Protein AF-A0A392NWX5-F1 (afdb_monomer_lite)

Secondary structure (DSSP, 8-state):
-HHHHHHHHHH-TT----EEEEETTBSTTBPPTT-TTSPP-EEE-PPPPHHHHTS---HHHHHHHHH-EEEPPTTTHHHHHHHHHHHHHHTT--EEEEE---

Radius of gyration: 16.65 Å; chains: 1; bounding box: 38×30×41 Å

Organism: NCBI:txid97028

InterPro domains:
  IPR008811 Glycosyl hydrolases 36 [PF05691] (2-102)
  IPR008811 Glycosyl hydrolases 36 [PTHR31268] (2-102)
  IPR017853 Glycoside hydrolase superfamily [SSF51445] (14-100)

pLDDT: mean 93.34, std 5.63, range [57.72, 98.38]

Structure (mmCIF, N/CA/C/O backbone):
data_AF-A0A392NWX5-F1
#
_entry.id   AF-A0A392NWX5-F1
#
loop_
_atom_site.group_PDB
_atom_site.id
_atom_site.type_symbol
_atom_site.label_atom_id
_atom_site.label_alt_id
_atom_site.label_comp_id
_atom_site.label_asym_id
_atom_site.label_entity_id
_atom_site.label_seq_id
_atom_site.pdbx_PDB_ins_code
_atom_site.Cartn_x
_atom_site.Cartn_y
_atom_site.Cartn_z
_atom_site.occupancy
_atom_site.B_iso_or_equiv
_atom_site.auth_seq_id
_atom_site.auth_comp_id
_atom_site.auth_asym_id
_atom_site.auth_atom_id
_atom_site.pdbx_PDB_model_num
ATOM 1 N N . MET A 1 1 ? -10.416 -10.815 8.860 1.00 80.62 1 MET A N 1
ATOM 2 C CA . MET A 1 1 ? -10.177 -9.418 9.277 1.00 80.62 1 MET A CA 1
ATOM 3 C C . MET A 1 1 ? -11.409 -8.819 9.952 1.00 80.62 1 MET A C 1
ATOM 5 O O . MET A 1 1 ? -11.285 -8.424 11.098 1.00 80.62 1 MET A O 1
ATOM 9 N N . GLY A 1 2 ? -12.598 -8.852 9.330 1.00 93.81 2 GLY A N 1
ATOM 10 C CA . GLY A 1 2 ? -13.807 -8.225 9.899 1.00 93.81 2 GLY A CA 1
ATOM 11 C C . GLY A 1 2 ? -14.218 -8.662 11.308 1.00 93.81 2 GLY A C 1
ATOM 12 O O . GLY A 1 2 ? -14.647 -7.828 12.093 1.00 93.81 2 GLY A O 1
ATOM 13 N N . GLY A 1 3 ? -14.020 -9.936 11.673 1.00 96.81 3 GLY A N 1
ATOM 14 C CA . GLY A 1 3 ? -14.242 -10.384 13.054 1.00 96.81 3 GLY A CA 1
ATOM 15 C C . GLY A 1 3 ? -13.371 -9.633 14.063 1.00 96.81 3 GLY A C 1
ATOM 16 O O . GLY A 1 3 ? -13.892 -9.024 14.980 1.00 96.81 3 GLY A O 1
ATOM 17 N N . PHE A 1 4 ? -12.063 -9.575 13.810 1.00 95.81 4 PHE A N 1
ATOM 18 C CA . PHE A 1 4 ? -11.110 -8.877 14.672 1.00 95.81 4 PHE A CA 1
ATOM 19 C C . PHE A 1 4 ? -11.420 -7.382 14.818 1.00 95.81 4 PHE A C 1
ATOM 21 O O . PHE A 1 4 ? -11.365 -6.851 15.919 1.00 95.81 4 PHE A O 1
ATOM 28 N N . VAL A 1 5 ? -11.760 -6.703 13.718 1.00 97.31 5 VAL A N 1
ATOM 29 C CA . VAL A 1 5 ? -12.080 -5.266 13.744 1.00 97.31 5 VAL A CA 1
ATOM 30 C C . VAL A 1 5 ? -13.340 -4.995 14.565 1.00 97.31 5 VAL A C 1
ATOM 32 O O . VAL A 1 5 ? -13.373 -4.042 15.342 1.00 97.31 5 VAL A O 1
ATOM 35 N N . ARG A 1 6 ? -14.359 -5.850 14.427 1.00 96.88 6 ARG A N 1
ATOM 36 C CA . ARG A 1 6 ? -15.579 -5.767 15.230 1.00 96.88 6 ARG A CA 1
ATOM 37 C C . ARG A 1 6 ? -15.278 -5.997 16.708 1.00 96.88 6 ARG A C 1
ATOM 39 O O . ARG A 1 6 ? -15.620 -5.143 17.516 1.00 96.88 6 ARG A O 1
ATOM 46 N N . ASP A 1 7 ? -14.592 -7.087 17.038 1.00 97.69 7 ASP A N 1
ATOM 47 C CA . ASP A 1 7 ? -14.272 -7.437 18.423 1.00 97.69 7 ASP A CA 1
ATOM 48 C C . ASP A 1 7 ? -13.428 -6.322 19.087 1.00 97.69 7 ASP A C 1
ATOM 50 O O . ASP A 1 7 ? -13.660 -5.967 20.240 1.00 97.69 7 ASP A O 1
ATOM 54 N N . LEU A 1 8 ? -12.510 -5.689 18.338 1.00 97.06 8 LEU A N 1
ATOM 55 C CA . LEU A 1 8 ? -11.717 -4.545 18.802 1.00 97.06 8 LEU A CA 1
ATOM 56 C C . LEU A 1 8 ? -12.593 -3.336 19.170 1.00 97.06 8 LEU A C 1
ATOM 58 O O . LEU A 1 8 ? -12.403 -2.749 20.233 1.00 97.06 8 LEU A O 1
ATOM 62 N N . LYS A 1 9 ? -13.542 -2.959 18.304 1.00 96.75 9 LYS A N 1
ATOM 63 C CA . LYS A 1 9 ? -14.452 -1.827 18.554 1.00 96.75 9 LYS A CA 1
ATOM 64 C C . LYS A 1 9 ? -15.467 -2.134 19.667 1.00 96.75 9 LYS A C 1
ATOM 66 O O . LYS A 1 9 ? -15.858 -1.231 20.403 1.00 96.75 9 LYS A O 1
ATOM 71 N N . GLU A 1 10 ? -15.894 -3.391 19.802 1.00 97.06 10 GLU A N 1
ATOM 72 C CA . GLU A 1 10 ? -16.835 -3.828 20.843 1.00 97.06 10 GLU A CA 1
ATOM 73 C C . GLU A 1 10 ? -16.200 -3.839 22.240 1.00 97.06 10 GLU A C 1
ATOM 75 O O . GLU A 1 10 ? -16.80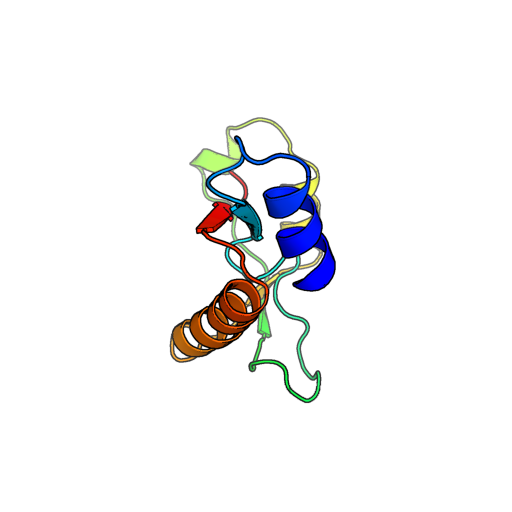6 -3.325 23.187 1.00 97.06 10 GLU A O 1
ATOM 80 N N . GLU A 1 11 ? -14.988 -4.390 22.355 1.00 98.19 11 GLU A N 1
ATOM 81 C CA . GLU A 1 11 ? -14.232 -4.463 23.611 1.00 98.19 11 GLU A CA 1
ATOM 82 C C . GLU A 1 11 ? -13.752 -3.072 24.038 1.00 98.19 11 GLU A C 1
ATOM 84 O O . GLU A 1 11 ? -13.975 -2.626 25.166 1.00 98.19 11 GLU A O 1
ATOM 89 N N . PHE A 1 12 ? -13.144 -2.334 23.108 1.00 97.75 12 PHE A N 1
ATOM 90 C CA . PHE A 1 12 ? -12.624 -0.997 23.355 1.00 97.75 12 PHE A CA 1
ATOM 91 C C . PHE A 1 12 ? -13.565 0.041 22.756 1.00 97.75 12 PHE A C 1
ATOM 93 O O . PHE A 1 12 ? -13.265 0.654 21.737 1.00 97.75 12 PHE A O 1
ATOM 100 N N . ARG A 1 13 ? -14.694 0.292 23.426 1.00 94.62 13 ARG A N 1
ATOM 101 C CA . ARG A 1 13 ? -15.736 1.233 22.958 1.00 94.62 13 ARG A CA 1
ATOM 102 C C . ARG A 1 13 ? -15.264 2.673 22.717 1.00 94.62 13 ARG A C 1
ATOM 104 O O . ARG A 1 13 ? -16.006 3.459 22.142 1.00 94.62 13 ARG A O 1
ATOM 111 N N . SER A 1 14 ? -14.065 3.036 23.174 1.00 97.81 14 SER A N 1
ATOM 112 C CA . SER A 1 14 ? -13.415 4.318 22.875 1.00 97.81 14 SER A CA 1
ATOM 113 C C . SER A 1 14 ? -12.681 4.342 21.526 1.00 97.81 14 SER A C 1
ATOM 115 O O . SER A 1 14 ? -12.182 5.390 21.128 1.00 97.81 14 SER A O 1
ATOM 117 N N . VAL A 1 15 ? -12.546 3.203 20.840 1.00 96.75 15 VAL A N 1
ATOM 118 C CA . VAL A 1 15 ? -11.938 3.109 19.509 1.00 96.75 15 VAL A CA 1
ATOM 119 C C . VAL A 1 15 ? -12.998 3.426 18.463 1.00 96.75 15 VAL A C 1
ATOM 121 O O . VAL A 1 15 ? -13.839 2.596 18.127 1.00 96.75 15 VAL A O 1
ATOM 124 N N . GLU A 1 16 ? -12.934 4.638 17.923 1.00 95.50 16 GLU A N 1
ATOM 125 C CA . GLU A 1 16 ? -13.870 5.109 16.896 1.00 95.50 16 GLU A CA 1
ATOM 126 C C . GLU A 1 16 ? -13.462 4.670 15.485 1.00 95.50 16 GLU A C 1
ATOM 128 O O . GLU A 1 16 ? -14.311 4.490 14.613 1.00 95.50 16 GLU A O 1
ATOM 133 N N . SER A 1 17 ? -12.162 4.487 15.239 1.00 97.00 17 SER A N 1
ATOM 134 C CA . SER A 1 17 ? -11.648 4.201 13.901 1.00 97.00 17 SER A CA 1
ATOM 135 C C . SER A 1 17 ? -10.438 3.274 13.913 1.00 97.00 17 SER A C 1
ATOM 137 O O . SER A 1 17 ? -9.562 3.367 14.773 1.00 97.00 17 SER A O 1
ATOM 139 N N . VAL A 1 18 ? -10.372 2.403 12.912 1.00 97.62 18 VAL A N 1
ATOM 140 C CA . VAL A 1 18 ? -9.296 1.449 12.665 1.00 97.62 18 VAL A CA 1
ATOM 141 C C . VAL A 1 18 ? -8.728 1.722 11.282 1.00 97.62 18 VAL A C 1
ATOM 143 O O . VAL A 1 18 ? -9.420 1.611 10.272 1.00 97.62 18 VAL A O 1
ATOM 146 N N . TYR A 1 19 ? -7.442 2.053 11.246 1.00 97.81 19 TYR A N 1
ATOM 147 C CA . TYR A 1 19 ? -6.709 2.317 10.016 1.00 97.81 19 TYR A CA 1
ATOM 148 C C . TYR A 1 19 ? -5.720 1.191 9.740 1.00 97.81 19 TYR A C 1
ATOM 150 O O . TYR A 1 19 ? -5.114 0.640 10.661 1.00 97.81 19 TYR A O 1
ATOM 158 N N . VAL A 1 20 ? -5.514 0.884 8.463 1.00 97.12 20 VAL A N 1
ATOM 159 C CA . VAL A 1 20 ? -4.455 -0.034 8.018 1.00 97.12 20 VAL A CA 1
ATOM 160 C C . VAL A 1 20 ? -3.448 0.684 7.137 1.00 97.12 20 VAL A C 1
ATOM 162 O O . VAL A 1 20 ? -3.643 1.827 6.726 1.00 97.12 20 VAL A O 1
ATOM 165 N N . TRP A 1 21 ? -2.354 -0.002 6.839 1.00 96.38 21 TRP A N 1
ATOM 166 C CA . TRP A 1 21 ? -1.286 0.507 5.999 1.00 96.38 21 TRP A CA 1
ATOM 167 C C . TRP A 1 21 ? -1.041 -0.430 4.821 1.00 96.38 21 TRP A C 1
ATOM 169 O O . TRP A 1 21 ? -1.062 -1.653 4.982 1.00 96.38 21 TRP A O 1
ATOM 179 N N . HIS A 1 22 ? -0.762 0.141 3.652 1.00 95.38 22 HIS A N 1
ATOM 180 C CA . HIS A 1 22 ? -0.173 -0.596 2.540 1.00 95.38 22 HIS A CA 1
ATOM 181 C C . HIS A 1 22 ? 0.727 0.316 1.695 1.00 95.38 22 HIS A C 1
ATOM 183 O O . HIS A 1 22 ? 0.619 1.545 1.736 1.00 95.38 22 HIS A O 1
ATOM 189 N N . ALA A 1 23 ? 1.613 -0.287 0.899 1.00 93.81 23 ALA A N 1
ATOM 190 C CA . ALA A 1 23 ? 2.485 0.469 0.006 1.00 93.81 23 ALA A CA 1
ATOM 191 C C . ALA A 1 23 ? 1.733 0.911 -1.260 1.00 93.81 23 ALA A C 1
ATOM 193 O O . ALA A 1 23 ? 0.791 0.246 -1.695 1.00 93.81 23 ALA A O 1
ATOM 194 N N . LEU A 1 24 ? 2.176 1.990 -1.901 1.00 93.00 24 LEU A N 1
ATOM 195 C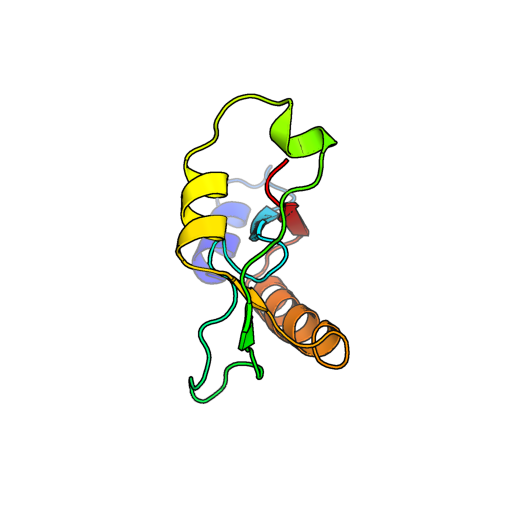 CA . LEU A 1 24 ? 1.534 2.593 -3.072 1.00 93.00 24 LEU A CA 1
ATOM 196 C C . LEU A 1 24 ? 1.277 1.576 -4.197 1.00 93.00 24 LEU A C 1
ATOM 198 O O . LEU A 1 24 ? 0.191 1.529 -4.755 1.00 93.00 24 LEU A O 1
ATOM 202 N N . CYS A 1 25 ? 2.234 0.691 -4.479 1.00 93.06 25 CYS A N 1
ATOM 203 C CA . CYS A 1 25 ? 2.095 -0.343 -5.514 1.00 93.06 25 CYS A CA 1
ATOM 204 C C . CYS A 1 25 ? 1.426 -1.644 -5.008 1.00 93.06 25 CYS A C 1
ATOM 206 O O . CYS A 1 25 ? 1.624 -2.710 -5.587 1.00 93.06 25 CYS A O 1
ATOM 208 N N . GLY A 1 26 ? 0.670 -1.588 -3.908 1.00 90.56 26 GLY A N 1
ATOM 209 C CA . GLY A 1 26 ? 0.100 -2.741 -3.203 1.00 90.56 26 GLY A CA 1
ATOM 210 C C . GLY A 1 26 ? 0.968 -3.153 -2.014 1.00 90.56 26 GLY A C 1
ATOM 211 O O . GLY A 1 26 ? 0.609 -2.920 -0.863 1.00 90.56 26 GLY A O 1
ATOM 212 N N . TYR A 1 27 ? 2.148 -3.713 -2.278 1.00 90.75 27 TYR A N 1
ATOM 213 C CA . TYR A 1 27 ? 3.164 -3.993 -1.254 1.00 90.75 27 TYR A CA 1
ATOM 214 C C . TYR A 1 27 ? 4.543 -3.515 -1.721 1.00 90.75 27 TYR A C 1
ATOM 216 O O . TYR A 1 27 ? 4.665 -3.022 -2.841 1.00 90.75 27 TYR A O 1
ATOM 224 N N . TRP A 1 28 ? 5.587 -3.645 -0.896 1.00 90.44 28 TRP A N 1
ATOM 225 C CA . TRP A 1 28 ? 6.927 -3.137 -1.232 1.00 90.44 28 TRP A CA 1
ATOM 226 C C . TRP A 1 28 ? 7.453 -3.641 -2.584 1.00 90.44 28 TRP A C 1
ATOM 228 O O . TRP A 1 28 ? 7.995 -2.867 -3.364 1.00 90.44 28 TRP A O 1
ATOM 238 N N . GLY A 1 29 ? 7.232 -4.922 -2.896 1.00 91.88 29 GLY A N 1
ATOM 239 C CA . GLY A 1 29 ? 7.586 -5.522 -4.191 1.00 91.88 29 GLY A CA 1
ATOM 240 C C . GLY A 1 29 ? 6.533 -5.343 -5.290 1.00 91.88 29 GLY A C 1
ATOM 241 O O . GLY A 1 29 ? 6.694 -5.882 -6.382 1.00 91.88 29 GLY A O 1
ATOM 242 N N . GLY A 1 30 ? 5.450 -4.618 -5.024 1.00 93.81 30 GLY A N 1
ATOM 243 C CA . GLY A 1 30 ? 4.328 -4.448 -5.938 1.00 93.81 30 GLY A CA 1
ATOM 244 C C . GLY A 1 30 ? 3.397 -5.664 -6.019 1.00 93.81 30 GLY A C 1
ATOM 245 O O . GLY A 1 30 ? 3.360 -6.512 -5.123 1.00 93.81 30 GLY A O 1
ATOM 246 N N . VAL A 1 31 ? 2.650 -5.761 -7.118 1.00 95.25 31 VAL A N 1
ATOM 247 C CA . VAL A 1 31 ? 1.752 -6.883 -7.419 1.00 95.25 31 VAL A CA 1
ATOM 248 C C . VAL A 1 31 ? 2.491 -7.971 -8.193 1.00 95.25 31 VAL A C 1
ATOM 250 O O . VAL A 1 31 ? 3.091 -7.722 -9.238 1.00 95.25 31 VAL A O 1
ATOM 253 N N . ARG A 1 32 ? 2.405 -9.218 -7.717 1.00 95.12 32 ARG A N 1
ATOM 254 C CA . ARG A 1 32 ? 2.994 -10.376 -8.397 1.00 95.12 32 ARG A CA 1
ATOM 255 C C . ARG A 1 32 ? 2.315 -10.620 -9.761 1.00 95.12 32 ARG A C 1
ATOM 257 O O . ARG A 1 32 ? 1.117 -10.901 -9.783 1.00 95.12 32 ARG A O 1
ATOM 264 N N . PRO A 1 33 ? 3.057 -10.610 -10.884 1.00 95.31 33 PRO A N 1
ATOM 265 C CA . PRO A 1 33 ? 2.498 -10.909 -12.203 1.00 95.31 33 PRO A CA 1
ATOM 266 C C . PRO A 1 33 ? 2.038 -12.361 -12.355 1.00 95.31 33 PRO A C 1
ATOM 268 O O . PRO A 1 33 ? 2.554 -13.260 -11.687 1.00 95.31 33 PRO A O 1
ATOM 271 N N . LYS A 1 34 ? 1.152 -12.600 -13.333 1.00 94.69 34 LYS A N 1
ATOM 272 C CA . LYS A 1 34 ? 0.703 -13.941 -13.762 1.00 94.69 34 LYS A CA 1
ATOM 273 C C . LYS A 1 34 ? 0.037 -14.762 -12.648 1.00 94.69 34 LYS A C 1
ATOM 275 O O . LYS A 1 34 ? 0.129 -15.987 -12.638 1.00 94.69 34 LYS A O 1
ATOM 280 N N . VAL A 1 35 ? -0.635 -14.091 -11.713 1.00 95.25 35 VAL A N 1
ATOM 281 C CA . VAL A 1 35 ? -1.445 -14.733 -10.672 1.00 95.25 35 VAL A CA 1
ATOM 282 C C . VAL A 1 35 ? -2.916 -14.603 -11.046 1.00 95.25 35 VAL A C 1
ATOM 284 O O . VAL A 1 35 ? -3.402 -13.504 -11.303 1.00 95.25 35 VAL A O 1
ATOM 287 N N . VAL A 1 36 ? -3.630 -15.728 -11.077 1.00 94.19 36 VAL A N 1
ATOM 288 C CA . VAL A 1 36 ? -5.068 -15.755 -11.375 1.00 94.19 36 VAL A CA 1
ATOM 289 C C . VAL A 1 36 ? -5.825 -14.899 -10.353 1.00 94.19 36 VAL A C 1
ATOM 291 O O . VAL A 1 36 ? -5.611 -15.033 -9.152 1.00 94.19 36 VAL A O 1
ATOM 294 N N . GLY A 1 37 ? -6.699 -14.010 -10.833 1.00 89.81 37 GLY A N 1
ATOM 295 C CA . GLY A 1 37 ? -7.510 -13.117 -9.993 1.00 89.81 37 GLY A CA 1
ATOM 296 C C . GLY A 1 37 ? -6.824 -11.812 -9.559 1.00 89.81 37 GLY A C 1
ATOM 297 O O . GLY A 1 37 ? -7.499 -10.928 -9.020 1.00 89.81 37 GLY A O 1
ATOM 298 N N . MET A 1 38 ? -5.526 -11.650 -9.830 1.00 92.50 38 MET A N 1
ATOM 299 C CA . MET A 1 38 ? -4.784 -10.407 -9.589 1.00 92.50 38 MET A CA 1
ATOM 300 C C . MET A 1 38 ? -4.813 -9.498 -10.826 1.00 92.50 38 MET A C 1
ATOM 302 O O . MET A 1 38 ? -4.953 -10.003 -11.942 1.00 92.50 38 MET A O 1
ATOM 306 N N . PRO A 1 39 ? -4.700 -8.166 -10.659 1.00 93.19 39 PRO A N 1
ATOM 307 C CA . PRO A 1 39 ? -4.575 -7.264 -11.797 1.00 93.19 39 PRO A CA 1
ATOM 308 C C . PRO A 1 39 ? -3.313 -7.580 -12.606 1.00 93.19 39 PRO A C 1
ATOM 310 O O . PRO A 1 39 ? -2.322 -8.096 -12.078 1.00 93.19 39 PRO A O 1
ATOM 313 N N . GLU A 1 40 ? -3.350 -7.252 -13.896 1.00 95.50 40 GLU A N 1
ATOM 314 C CA . GLU A 1 40 ? -2.161 -7.336 -14.736 1.00 95.50 40 GLU A CA 1
ATOM 315 C C . GLU A 1 40 ? -1.062 -6.432 -14.165 1.00 95.50 40 GLU A C 1
ATOM 317 O O . GLU A 1 40 ? -1.303 -5.280 -13.806 1.00 95.50 40 GLU A O 1
ATOM 322 N N . ALA A 1 41 ? 0.151 -6.970 -14.069 1.00 96.50 41 ALA A N 1
ATOM 323 C CA . ALA A 1 41 ? 1.307 -6.261 -13.553 1.00 96.50 41 ALA A CA 1
ATOM 324 C C . ALA A 1 41 ? 2.559 -6.657 -14.333 1.00 96.50 41 ALA A C 1
ATOM 326 O O . ALA A 1 41 ? 2.697 -7.797 -14.791 1.00 96.50 41 ALA A O 1
ATOM 327 N N . LYS A 1 42 ? 3.506 -5.727 -14.435 1.00 96.12 42 LYS A N 1
ATOM 328 C CA . LYS A 1 42 ? 4.820 -5.953 -15.039 1.00 96.12 42 LYS A CA 1
ATOM 329 C C . LYS A 1 42 ? 5.903 -5.630 -14.022 1.00 96.12 42 LYS A C 1
ATOM 331 O O . LYS A 1 42 ? 5.858 -4.580 -13.391 1.00 96.12 42 LYS A O 1
ATOM 336 N N . VAL A 1 43 ? 6.898 -6.509 -13.890 1.00 96.69 43 VAL A N 1
ATOM 337 C CA . VAL A 1 43 ? 8.094 -6.176 -13.106 1.00 96.69 43 VAL A CA 1
ATOM 338 C C . VAL A 1 43 ? 8.865 -5.092 -13.849 1.00 96.69 43 VAL A C 1
ATOM 340 O O . VAL A 1 43 ? 9.259 -5.285 -15.002 1.00 96.69 43 VAL A O 1
ATOM 343 N N . VAL A 1 44 ? 9.057 -3.953 -13.194 1.00 95.44 44 VAL A N 1
ATOM 344 C CA . VAL A 1 44 ? 9.844 -2.828 -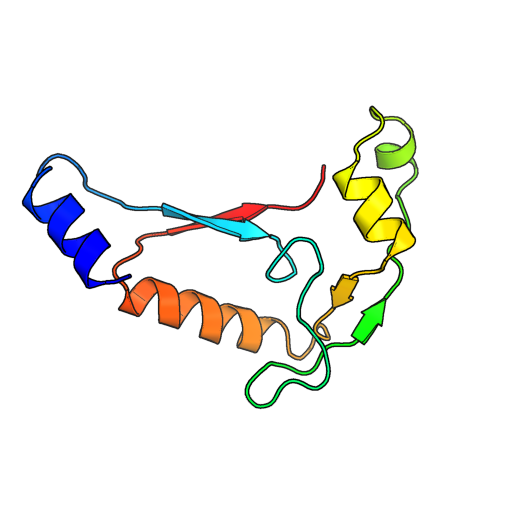13.701 1.00 95.44 44 VAL A CA 1
ATOM 345 C C . VAL A 1 44 ? 10.955 -2.495 -12.717 1.00 95.44 44 VAL A C 1
ATOM 347 O O . VAL A 1 44 ? 10.766 -2.581 -11.506 1.00 95.44 44 VAL A O 1
ATOM 350 N N . THR A 1 45 ? 12.117 -2.104 -13.231 1.00 94.19 45 THR A N 1
ATOM 351 C CA . THR A 1 45 ? 13.212 -1.592 -12.403 1.00 94.19 45 THR A CA 1
ATOM 352 C C . THR A 1 45 ? 12.983 -0.100 -12.162 1.00 94.19 45 THR A C 1
ATOM 354 O O . THR A 1 45 ? 13.004 0.671 -13.127 1.00 94.19 45 THR A O 1
ATOM 357 N N . PRO A 1 46 ? 12.739 0.336 -10.915 1.00 90.75 46 PRO A N 1
ATOM 358 C CA . PRO A 1 46 ? 12.546 1.747 -10.626 1.00 90.75 46 PRO A CA 1
ATOM 359 C C . PRO A 1 46 ? 13.861 2.515 -10.765 1.00 90.75 46 PRO A C 1
ATOM 361 O O . PRO A 1 46 ? 14.946 2.007 -10.482 1.00 90.75 46 PRO A O 1
ATOM 364 N N . LYS A 1 47 ? 13.758 3.775 -11.193 1.00 90.31 47 LYS A N 1
ATOM 365 C CA . LYS A 1 47 ? 14.895 4.690 -11.295 1.00 90.31 47 LYS A CA 1
ATOM 366 C C . LYS A 1 47 ? 14.883 5.636 -10.102 1.00 90.31 47 LYS A C 1
ATOM 368 O O . LYS A 1 47 ? 13.961 6.436 -9.972 1.00 90.31 47 LYS A O 1
ATOM 373 N N . LEU A 1 48 ? 15.931 5.588 -9.281 1.00 89.00 48 LEU A N 1
ATOM 374 C CA . LEU A 1 48 ? 16.085 6.528 -8.171 1.00 89.00 48 LEU A CA 1
ATOM 375 C C . LEU A 1 48 ? 16.234 7.959 -8.686 1.00 89.00 48 LEU A C 1
ATOM 377 O O . LEU A 1 48 ? 17.053 8.234 -9.576 1.00 89.00 48 LEU A O 1
ATOM 381 N N . SER A 1 49 ? 15.447 8.862 -8.105 1.00 89.88 49 SER A N 1
ATOM 382 C CA . SER A 1 49 ? 15.562 10.294 -8.355 1.00 89.88 49 SER A CA 1
ATOM 383 C C . SER A 1 49 ? 16.888 10.823 -7.785 1.00 89.88 49 SER A C 1
ATOM 385 O O . SER A 1 49 ? 17.430 10.241 -6.843 1.00 89.88 49 SER A O 1
ATOM 387 N N . PRO A 1 50 ? 17.440 11.927 -8.323 1.00 90.81 50 PRO A N 1
ATOM 388 C CA . PRO A 1 50 ? 18.641 12.535 -7.753 1.00 90.81 50 PRO A CA 1
ATOM 389 C C . PRO A 1 50 ? 18.479 12.915 -6.277 1.00 90.81 50 PRO A C 1
ATOM 391 O O . PRO A 1 50 ? 19.415 12.733 -5.515 1.00 90.81 50 PRO A O 1
ATOM 394 N N . GLY A 1 51 ? 17.292 13.386 -5.873 1.00 89.94 51 GLY A N 1
ATOM 395 C CA . GLY A 1 51 ? 16.997 13.736 -4.480 1.00 89.94 51 GLY A CA 1
ATOM 396 C C . GLY A 1 51 ? 17.094 12.535 -3.544 1.00 89.94 51 GLY A C 1
ATOM 397 O O . GLY A 1 51 ? 17.811 12.600 -2.554 1.00 89.94 51 GLY A O 1
ATOM 398 N N . LEU A 1 52 ? 16.462 11.420 -3.917 1.00 86.69 52 LEU A N 1
ATOM 399 C CA . LEU A 1 52 ? 16.493 10.180 -3.140 1.00 86.69 52 LEU A CA 1
ATOM 400 C C . LEU A 1 52 ? 17.909 9.591 -3.041 1.00 86.69 52 LEU A C 1
ATOM 402 O O . LEU A 1 52 ? 18.314 9.072 -2.015 1.00 86.69 52 LEU A O 1
ATOM 406 N N . LYS A 1 53 ? 18.734 9.732 -4.081 1.00 86.19 53 LYS A N 1
ATOM 407 C CA . LYS A 1 53 ? 20.141 9.298 -4.008 1.00 86.19 53 LYS A CA 1
ATOM 408 C C . LYS A 1 53 ? 20.987 10.091 -3.010 1.00 86.19 53 LYS A C 1
ATOM 410 O O . LYS A 1 53 ? 22.074 9.641 -2.669 1.00 86.19 53 LYS A O 1
ATOM 415 N N . MET A 1 54 ? 20.543 11.285 -2.620 1.00 88.12 54 MET A N 1
ATOM 416 C CA . MET A 1 54 ? 21.251 12.150 -1.673 1.00 88.12 54 MET A CA 1
ATOM 417 C C . MET A 1 54 ? 20.756 11.977 -0.230 1.00 88.12 54 MET A C 1
ATOM 419 O O . MET A 1 54 ? 21.238 12.683 0.655 1.00 88.12 54 MET A O 1
ATOM 423 N N 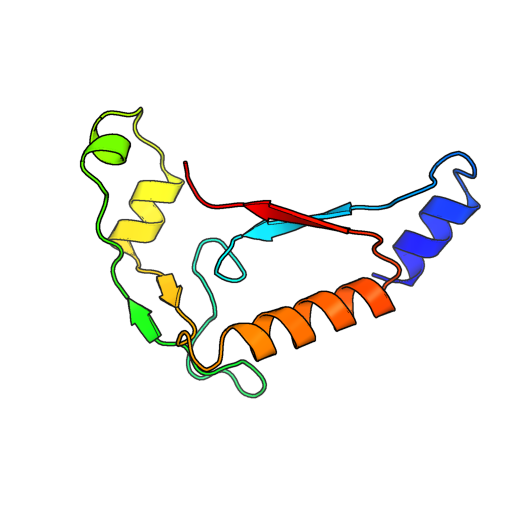. THR A 1 55 ? 19.799 11.078 0.019 1.00 85.19 55 THR A N 1
ATOM 424 C CA . THR A 1 55 ? 19.361 10.726 1.376 1.00 85.19 55 THR A CA 1
ATOM 425 C C . THR A 1 55 ? 20.214 9.591 1.947 1.00 85.19 55 THR A C 1
ATOM 427 O O . THR A 1 55 ? 21.196 9.163 1.342 1.00 85.19 55 THR A O 1
ATOM 430 N N . MET A 1 56 ? 19.859 9.108 3.140 1.00 84.69 56 MET A N 1
ATOM 431 C CA . MET A 1 56 ? 20.511 7.937 3.727 1.00 84.69 56 MET A CA 1
ATOM 432 C C . MET A 1 56 ? 20.284 6.673 2.889 1.00 84.69 56 MET A C 1
ATOM 434 O O . MET A 1 56 ? 19.259 6.551 2.217 1.00 84.69 56 MET A O 1
ATOM 438 N N . GLU A 1 57 ? 21.227 5.731 2.973 1.00 85.06 57 GLU A N 1
ATOM 439 C CA . GLU A 1 57 ? 21.040 4.382 2.439 1.00 85.06 57 GLU A CA 1
ATOM 440 C C . GLU A 1 57 ? 19.857 3.708 3.140 1.00 85.06 57 GLU A C 1
ATOM 442 O O . GLU A 1 57 ? 19.741 3.735 4.369 1.00 85.06 57 GLU A O 1
ATOM 447 N N . ASP A 1 58 ? 18.985 3.094 2.346 1.00 86.88 58 ASP A N 1
ATOM 448 C CA . ASP A 1 58 ? 17.800 2.404 2.830 1.00 86.88 58 ASP A CA 1
ATOM 449 C C . ASP A 1 58 ? 17.717 1.025 2.172 1.00 86.88 58 ASP A C 1
ATOM 451 O O . ASP A 1 58 ? 17.670 0.869 0.949 1.00 86.88 58 ASP A O 1
ATOM 455 N N . LEU A 1 59 ? 17.695 -0.009 3.011 1.00 88.25 59 LEU A N 1
ATOM 456 C CA . LEU A 1 59 ? 17.709 -1.389 2.543 1.00 88.25 59 LEU A CA 1
ATOM 457 C C . LEU A 1 59 ? 16.466 -1.726 1.706 1.00 88.25 59 LEU A C 1
ATOM 459 O O . LEU A 1 59 ? 16.547 -2.552 0.795 1.00 88.25 59 LEU A O 1
ATOM 463 N N . ALA A 1 60 ? 15.312 -1.125 1.994 1.00 85.38 60 ALA A N 1
ATOM 464 C CA . ALA A 1 60 ? 14.107 -1.346 1.212 1.00 85.38 60 ALA A CA 1
ATOM 465 C C . ALA A 1 60 ? 14.225 -0.688 -0.175 1.00 85.38 60 ALA A C 1
ATOM 467 O O . ALA A 1 60 ? 13.820 -1.319 -1.158 1.00 85.38 60 ALA A O 1
ATOM 468 N N . VAL A 1 61 ? 14.864 0.489 -0.285 1.00 89.06 61 VAL A N 1
ATOM 469 C CA . VAL A 1 61 ? 15.204 1.119 -1.577 1.00 89.06 61 VAL A CA 1
ATOM 470 C C . VAL A 1 61 ? 16.059 0.156 -2.393 1.00 89.06 61 VAL A C 1
ATOM 472 O O . VAL A 1 61 ? 15.706 -0.186 -3.526 1.00 89.06 61 VAL A O 1
ATOM 475 N N . ASP A 1 62 ? 17.145 -0.339 -1.802 1.00 89.31 62 ASP A N 1
ATOM 476 C CA . ASP A 1 62 ? 18.099 -1.208 -2.489 1.00 89.31 62 ASP A CA 1
ATOM 477 C C . ASP A 1 62 ? 17.445 -2.502 -2.966 1.00 89.31 62 ASP A C 1
ATOM 479 O O . ASP A 1 62 ? 17.682 -2.960 -4.088 1.00 89.31 62 ASP A O 1
ATOM 483 N N . LYS A 1 63 ? 16.592 -3.117 -2.141 1.00 90.12 63 LYS A N 1
ATOM 484 C CA . LYS A 1 63 ? 15.874 -4.338 -2.529 1.00 90.12 63 LYS A CA 1
ATOM 485 C C . LYS A 1 63 ? 14.891 -4.079 -3.664 1.00 90.12 63 LYS A C 1
ATOM 487 O O . LYS A 1 63 ? 14.786 -4.924 -4.552 1.00 90.12 63 LYS A O 1
ATOM 492 N N . ILE A 1 64 ? 14.201 -2.943 -3.663 1.00 90.56 64 ILE A N 1
ATOM 493 C CA . ILE A 1 64 ? 13.259 -2.577 -4.724 1.00 90.56 64 ILE A CA 1
ATOM 494 C C . ILE A 1 64 ? 13.994 -2.280 -6.038 1.00 90.56 64 ILE A C 1
ATOM 496 O O . ILE A 1 64 ? 13.561 -2.734 -7.097 1.00 90.56 64 ILE A O 1
ATOM 500 N N . VAL A 1 65 ? 15.132 -1.584 -5.994 1.00 91.25 65 VAL A N 1
ATOM 501 C CA . VAL A 1 65 ? 15.953 -1.316 -7.187 1.00 91.25 65 VAL A CA 1
ATOM 502 C C . VAL A 1 65 ? 16.541 -2.607 -7.756 1.00 91.25 65 VAL A C 1
ATOM 504 O O . VAL A 1 65 ? 16.467 -2.828 -8.964 1.00 91.25 65 VAL A O 1
ATOM 507 N N . ASN A 1 66 ? 17.077 -3.482 -6.902 1.00 92.44 66 ASN A N 1
ATOM 508 C CA . ASN A 1 66 ? 17.726 -4.720 -7.338 1.00 92.44 66 ASN A CA 1
ATOM 509 C C . ASN A 1 66 ? 16.736 -5.770 -7.865 1.00 92.44 66 ASN A C 1
ATOM 511 O O . ASN A 1 66 ? 17.042 -6.465 -8.832 1.00 92.44 66 ASN A O 1
ATOM 515 N N . ASN A 1 67 ? 15.558 -5.898 -7.244 1.00 93.06 67 ASN A N 1
ATOM 516 C CA . ASN A 1 67 ? 14.587 -6.945 -7.589 1.00 93.06 67 ASN A CA 1
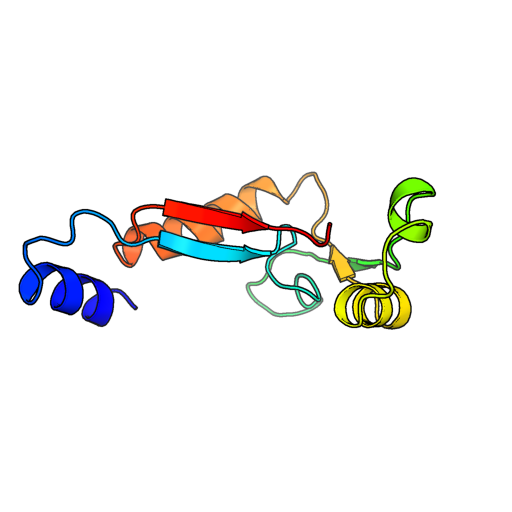ATOM 517 C C . ASN A 1 67 ? 13.478 -6.465 -8.540 1.00 93.06 67 ASN A C 1
ATOM 519 O O . ASN A 1 67 ? 12.802 -7.286 -9.163 1.00 93.06 67 ASN A O 1
ATOM 523 N N . GLY A 1 68 ? 13.289 -5.151 -8.656 1.00 94.06 68 GLY A N 1
ATOM 524 C CA . GLY A 1 68 ? 12.168 -4.545 -9.361 1.00 94.06 68 GLY A CA 1
ATOM 525 C C . GLY A 1 68 ? 10.870 -4.539 -8.550 1.00 94.06 68 GLY A C 1
ATOM 526 O O . GLY A 1 68 ? 10.746 -5.157 -7.492 1.00 94.06 68 GLY A O 1
ATOM 527 N N . VAL A 1 69 ? 9.880 -3.825 -9.083 1.00 95.19 69 VAL A N 1
ATOM 528 C CA . VAL A 1 69 ? 8.535 -3.690 -8.517 1.00 95.19 69 VAL A CA 1
ATOM 529 C C . VAL A 1 69 ? 7.498 -4.186 -9.521 1.00 95.19 69 VAL A C 1
ATOM 531 O O . VAL A 1 69 ? 7.565 -3.869 -10.710 1.00 95.19 69 VAL A O 1
ATOM 534 N N . GLY A 1 70 ? 6.539 -4.983 -9.059 1.00 96.12 70 GLY A N 1
ATOM 535 C CA . GLY A 1 70 ? 5.373 -5.393 -9.832 1.00 96.12 70 GLY A CA 1
ATOM 536 C C . GLY A 1 70 ? 4.399 -4.232 -10.003 1.00 96.12 70 GLY A C 1
ATOM 537 O O . GLY A 1 70 ? 3.554 -3.991 -9.144 1.00 96.12 70 GLY A O 1
ATOM 538 N N . LEU A 1 71 ? 4.536 -3.491 -11.098 1.00 96.00 71 LEU A N 1
ATOM 539 C CA . LEU A 1 71 ? 3.753 -2.292 -11.360 1.00 96.00 71 LEU A CA 1
ATOM 540 C C . LEU A 1 71 ? 2.491 -2.636 -12.157 1.00 96.00 71 LEU A C 1
ATOM 542 O O . LEU A 1 71 ? 2.576 -3.208 -13.248 1.00 96.00 71 LEU A O 1
ATOM 546 N N . VAL A 1 72 ? 1.332 -2.255 -11.621 1.00 97.00 72 VAL A N 1
ATOM 547 C CA . VAL A 1 72 ? 0.056 -2.288 -12.346 1.00 97.00 72 VAL A CA 1
ATOM 548 C C . VAL A 1 72 ? 0.015 -1.111 -13.332 1.00 97.00 72 VAL A C 1
ATOM 550 O O . VAL A 1 72 ? 0.361 0.007 -12.942 1.00 97.00 72 VAL A O 1
ATOM 553 N N . PRO A 1 73 ? -0.380 -1.320 -14.602 1.00 95.75 73 PRO A N 1
ATOM 554 C CA . PRO A 1 73 ? -0.491 -0.244 -15.582 1.00 95.75 73 PRO A CA 1
ATOM 555 C C . PRO A 1 73 ? -1.401 0.901 -15.104 1.00 95.75 73 PRO A C 1
ATOM 557 O O . PRO A 1 73 ? -2.442 0.630 -14.501 1.00 95.75 73 PRO A O 1
ATOM 560 N N . PRO A 1 74 ? -1.086 2.175 -15.416 1.00 94.44 74 PRO A N 1
ATOM 561 C CA . PRO A 1 74 ? -1.886 3.319 -14.968 1.00 94.44 74 PRO A CA 1
ATOM 562 C C . PRO A 1 74 ? -3.368 3.245 -15.352 1.00 94.44 74 PRO A C 1
ATOM 564 O O . PRO A 1 74 ? -4.221 3.687 -14.595 1.00 94.44 74 PRO A O 1
ATOM 567 N N . ASN A 1 75 ? -3.696 2.642 -16.497 1.00 96.50 75 ASN A N 1
ATOM 568 C CA . ASN A 1 75 ? -5.081 2.470 -16.941 1.00 96.50 75 ASN A CA 1
ATOM 569 C C . ASN A 1 75 ? -5.865 1.404 -16.151 1.00 96.50 75 ASN A C 1
ATOM 571 O O . ASN A 1 75 ? -7.075 1.325 -16.316 1.00 96.50 75 ASN A O 1
ATOM 575 N N . LEU A 1 76 ? -5.196 0.589 -15.326 1.00 95.50 76 LEU A N 1
ATOM 576 C CA . LEU A 1 76 ? -5.801 -0.452 -14.480 1.00 95.50 76 LEU A CA 1
ATOM 577 C C . LEU A 1 76 ? -5.637 -0.166 -12.977 1.00 95.50 76 LEU A C 1
ATOM 579 O O . LEU A 1 76 ? -6.176 -0.893 -12.142 1.00 95.50 76 LEU A O 1
ATOM 583 N N . VAL A 1 77 ? -4.875 0.870 -12.608 1.00 94.69 77 VAL A N 1
ATOM 584 C CA . VAL A 1 77 ? -4.525 1.137 -11.205 1.00 94.69 77 VAL A CA 1
ATOM 585 C C . VAL A 1 77 ? -5.752 1.498 -10.365 1.00 94.69 77 VAL A C 1
ATOM 587 O O . VAL A 1 77 ? -5.836 1.102 -9.205 1.00 94.69 77 VAL A O 1
ATOM 590 N N . GLN A 1 78 ? -6.735 2.182 -10.959 1.00 95.81 78 GLN A N 1
ATOM 591 C CA . GLN A 1 78 ? -7.980 2.532 -10.277 1.00 95.81 78 GLN A CA 1
ATOM 592 C C . GLN A 1 78 ? -8.743 1.276 -9.838 1.00 95.81 78 GLN A C 1
ATOM 594 O O . GLN A 1 78 ? -9.180 1.195 -8.693 1.00 95.81 78 GLN A O 1
ATOM 599 N N . ASP A 1 79 ? -8.842 0.268 -10.707 1.00 96.00 79 ASP A N 1
ATOM 600 C CA . ASP A 1 79 ? -9.532 -0.987 -10.394 1.00 96.00 79 ASP A CA 1
ATOM 601 C C . ASP A 1 79 ? -8.801 -1.785 -9.314 1.00 96.00 79 ASP A C 1
ATOM 603 O O . ASP A 1 79 ? -9.436 -2.405 -8.459 1.00 96.00 79 ASP A O 1
ATOM 607 N N . MET A 1 80 ? -7.463 -1.749 -9.313 1.00 95.50 80 MET A N 1
ATOM 608 C CA . MET A 1 80 ? -6.664 -2.333 -8.234 1.00 95.50 80 MET A CA 1
ATOM 609 C C . MET A 1 80 ? -7.016 -1.692 -6.885 1.00 95.50 80 MET A C 1
ATOM 611 O O . MET A 1 80 ? -7.293 -2.420 -5.931 1.00 95.50 80 MET A O 1
ATOM 615 N N . TYR A 1 81 ? -7.017 -0.357 -6.807 1.00 96.44 81 TYR A N 1
ATOM 616 C CA . TYR A 1 81 ? -7.349 0.366 -5.578 1.00 96.44 81 TYR A CA 1
ATOM 617 C C . TYR A 1 81 ? -8.786 0.123 -5.138 1.00 96.44 81 TYR A C 1
ATOM 619 O O . TYR A 1 81 ? -8.996 -0.216 -3.980 1.00 96.44 81 TYR A O 1
ATOM 627 N N . ASN A 1 82 ? -9.750 0.208 -6.056 1.00 97.00 82 ASN A N 1
ATOM 628 C CA . ASN A 1 82 ? -11.157 -0.041 -5.753 1.00 97.00 82 ASN A CA 1
ATOM 629 C C . ASN A 1 82 ? -11.342 -1.438 -5.144 1.00 97.00 82 ASN A C 1
ATOM 631 O O . ASN A 1 82 ? -11.919 -1.571 -4.073 1.00 97.00 82 ASN A O 1
ATOM 635 N N . ARG A 1 83 ? -10.780 -2.484 -5.766 1.00 95.69 83 ARG A N 1
ATOM 636 C CA . ARG A 1 83 ? -10.884 -3.856 -5.239 1.00 95.69 83 ARG A CA 1
ATOM 637 C C . ARG A 1 83 ? -10.214 -4.013 -3.874 1.00 95.69 83 ARG A C 1
ATOM 639 O O . ARG A 1 83 ? -10.756 -4.702 -3.014 1.0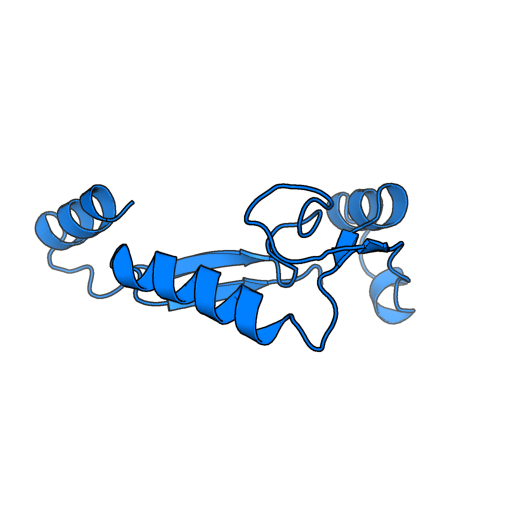0 95.69 83 ARG A O 1
ATOM 646 N N . LEU A 1 84 ? -9.041 -3.408 -3.678 1.00 95.88 84 LEU A N 1
ATOM 647 C CA . LEU A 1 84 ? -8.321 -3.472 -2.406 1.00 95.88 84 LEU A CA 1
ATOM 648 C C . LEU A 1 84 ? -9.080 -2.737 -1.295 1.00 95.88 84 LEU A C 1
ATOM 650 O O . LEU A 1 84 ? -9.247 -3.281 -0.208 1.00 95.88 84 LEU A O 1
ATOM 654 N N . HIS A 1 85 ? -9.538 -1.515 -1.560 1.00 97.25 85 HIS A N 1
ATOM 655 C CA . HIS A 1 85 ? -10.188 -0.660 -0.569 1.00 97.25 85 HIS A CA 1
ATOM 656 C C . HIS A 1 85 ? -11.606 -1.121 -0.255 1.00 97.25 85 HIS A C 1
ATOM 658 O O . HIS A 1 85 ? -11.938 -1.170 0.923 1.00 97.25 85 HIS A O 1
ATOM 664 N N . SER A 1 86 ? -12.387 -1.580 -1.238 1.00 97.69 86 SER A N 1
ATOM 665 C CA . SER A 1 86 ? -13.693 -2.198 -0.968 1.00 97.69 86 SER A CA 1
ATOM 666 C C . SER A 1 86 ? -13.556 -3.449 -0.099 1.00 97.69 86 SER A C 1
ATOM 668 O O . SER A 1 86 ? -14.324 -3.630 0.836 1.00 97.69 86 SER A O 1
ATOM 670 N N . HIS A 1 87 ? -12.529 -4.280 -0.317 1.00 96.44 87 HIS A N 1
ATOM 671 C CA . HIS A 1 87 ? -12.286 -5.434 0.554 1.00 96.44 87 HIS A CA 1
ATOM 672 C C . HIS A 1 87 ? -11.944 -5.035 2.004 1.00 96.44 87 HIS A C 1
ATOM 674 O O . HIS A 1 87 ? -12.323 -5.725 2.952 1.00 96.44 87 HIS A O 1
ATOM 680 N N . LEU A 1 88 ? -11.206 -3.936 2.192 1.00 97.56 88 LEU A N 1
ATOM 681 C CA . LEU A 1 88 ? -10.876 -3.411 3.521 1.00 97.56 88 LEU A CA 1
ATOM 682 C C . LEU A 1 88 ? -12.099 -2.786 4.203 1.00 97.56 88 LEU A C 1
ATOM 684 O O . LEU A 1 88 ? -12.326 -3.034 5.387 1.00 97.56 88 LEU A O 1
ATOM 688 N N . GLU A 1 89 ? -12.902 -2.036 3.456 1.00 98.00 89 GLU A N 1
ATOM 689 C CA . GLU A 1 89 ? -14.167 -1.460 3.914 1.00 98.00 89 GLU A CA 1
ATOM 690 C C . GLU A 1 89 ? -15.148 -2.557 4.355 1.00 98.00 89 GLU A C 1
ATOM 692 O O . GLU A 1 89 ? -15.678 -2.501 5.462 1.00 98.00 89 GLU A O 1
ATOM 697 N N . GLU A 1 90 ? -15.311 -3.621 3.559 1.00 98.00 90 GLU A N 1
ATOM 698 C CA . GLU A 1 90 ? -16.110 -4.805 3.920 1.00 98.00 90 GLU A CA 1
ATOM 699 C C . GLU A 1 90 ? -15.611 -5.477 5.211 1.00 98.00 90 GLU A C 1
ATOM 701 O O . GLU A 1 90 ? -16.382 -6.088 5.956 1.00 98.00 90 GLU A O 1
ATOM 706 N N . ALA A 1 91 ? -14.314 -5.362 5.502 1.00 97.94 91 ALA A N 1
ATOM 707 C CA . ALA A 1 91 ? -13.711 -5.826 6.744 1.00 97.94 91 ALA A CA 1
ATOM 708 C C . ALA A 1 91 ? -13.847 -4.833 7.917 1.00 97.94 91 ALA A C 1
ATOM 710 O O . ALA A 1 91 ? -13.314 -5.112 8.992 1.00 97.94 91 ALA A O 1
ATOM 711 N N . GLY A 1 92 ? -14.545 -3.710 7.749 1.00 97.69 92 GLY A N 1
ATOM 712 C CA . GLY A 1 92 ? -14.793 -2.710 8.790 1.00 97.69 92 GLY A CA 1
ATOM 713 C C . GLY A 1 92 ? -13.644 -1.727 9.030 1.00 97.69 92 GLY A C 1
ATOM 714 O O . GLY A 1 92 ? -13.640 -1.057 10.064 1.00 97.69 92 GLY A O 1
ATOM 715 N N . ILE A 1 93 ? -12.662 -1.665 8.125 1.00 98.38 93 ILE A N 1
ATOM 716 C CA . ILE A 1 93 ? -11.560 -0.697 8.184 1.00 98.38 93 ILE A CA 1
ATOM 717 C C . ILE A 1 93 ? -12.063 0.682 7.756 1.00 98.38 93 ILE A C 1
ATOM 719 O O . ILE A 1 93 ? -12.669 0.818 6.697 1.00 98.38 93 ILE A O 1
ATOM 723 N N . ASP A 1 94 ? -11.760 1.706 8.552 1.00 98.06 94 ASP A N 1
ATOM 724 C CA . ASP A 1 94 ? -12.271 3.070 8.354 1.00 98.06 94 ASP A CA 1
ATOM 725 C C . ASP A 1 94 ? -11.342 3.935 7.493 1.00 98.06 94 ASP A C 1
ATOM 727 O O . ASP A 1 94 ? -11.735 4.983 6.981 1.00 98.06 94 ASP A O 1
ATOM 731 N N . GLY A 1 95 ? -10.090 3.514 7.321 1.00 97.56 95 GLY A N 1
ATOM 732 C CA . GLY A 1 95 ? -9.165 4.236 6.468 1.00 97.56 95 GLY A CA 1
ATOM 733 C C . GLY A 1 95 ? -7.842 3.535 6.227 1.00 97.56 95 GLY A C 1
ATOM 734 O O . GLY A 1 95 ? -7.500 2.509 6.821 1.00 97.56 95 GLY A O 1
ATOM 735 N N . VAL A 1 96 ? -7.075 4.121 5.315 1.00 97.56 96 VAL A N 1
ATOM 736 C CA . VAL A 1 96 ? -5.814 3.558 4.847 1.00 97.56 96 VAL A CA 1
ATOM 737 C C . VAL A 1 96 ? -4.741 4.638 4.829 1.00 97.56 96 VAL A C 1
ATOM 739 O O . VAL A 1 96 ? -4.897 5.673 4.184 1.00 97.56 96 VAL A O 1
ATOM 742 N N . LYS A 1 97 ? -3.615 4.369 5.489 1.00 96.69 97 LYS A N 1
ATOM 743 C CA . LYS A 1 97 ? -2.364 5.090 5.258 1.00 96.69 97 LYS A CA 1
ATOM 744 C C . LYS A 1 97 ? -1.656 4.441 4.067 1.00 96.69 97 LYS A C 1
ATOM 746 O O . LYS A 1 97 ? -1.146 3.327 4.186 1.00 96.69 97 LYS A O 1
ATOM 751 N N . VAL A 1 98 ? -1.602 5.145 2.941 1.00 95.50 98 VAL A N 1
ATOM 752 C CA . VAL A 1 98 ? -0.815 4.728 1.772 1.00 95.50 98 VAL A CA 1
ATOM 753 C C . VAL A 1 98 ? 0.571 5.348 1.860 1.00 95.50 98 VAL A C 1
ATOM 755 O O . VAL A 1 98 ? 0.702 6.536 2.144 1.00 95.50 98 VAL A O 1
ATOM 758 N N . ASP A 1 99 ? 1.596 4.538 1.633 1.00 92.06 99 ASP A N 1
ATOM 759 C CA . ASP A 1 99 ? 2.988 4.947 1.799 1.00 92.06 99 ASP A CA 1
ATOM 760 C C . ASP A 1 99 ? 3.841 4.497 0.614 1.00 92.06 99 ASP A C 1
ATOM 762 O O . ASP A 1 99 ? 3.536 3.516 -0.068 1.00 92.06 99 ASP A O 1
ATOM 766 N N . VAL A 1 100 ? 4.934 5.194 0.368 1.00 84.44 100 VAL A N 1
ATOM 767 C CA . VAL A 1 100 ? 5.977 4.767 -0.558 1.00 84.44 100 VAL A CA 1
ATOM 768 C C . VAL A 1 100 ? 7.302 5.214 0.025 1.00 84.44 100 VAL A C 1
ATOM 770 O O . VAL A 1 100 ? 7.355 6.178 0.780 1.00 84.44 100 VAL A O 1
ATOM 773 N N . ILE A 1 101 ? 8.363 4.486 -0.306 1.00 72.69 101 ILE A N 1
ATOM 774 C CA . ILE A 1 101 ? 9.707 4.837 0.131 1.00 72.69 101 ILE A CA 1
ATOM 775 C C . ILE A 1 101 ? 9.995 6.307 -0.166 1.00 72.69 101 ILE A C 1
ATOM 777 O O . ILE A 1 101 ? 9.699 6.801 -1.260 1.00 72.69 101 ILE A O 1
ATOM 781 N N . HIS A 1 102 ? 10.531 6.956 0.861 1.00 57.72 102 HIS A N 1
ATOM 782 C CA . HIS A 1 102 ? 10.832 8.372 0.898 1.00 57.72 102 HIS A CA 1
ATOM 783 C C . HIS A 1 102 ? 12.112 8.683 0.146 1.00 57.72 102 HIS A C 1
ATOM 785 O O . HIS A 1 102 ? 13.023 7.841 0.267 1.00 57.72 102 HIS A O 1
#

Foldseek 3Di:
DLVVLVVCCVVPVVCPAAEEEAELQRHLQHDDAPDPPAAHWDFDQDDDDPVNVPDDDDPSNVCCNVRGHGHHDPVCSVVNCCVVVVVVVVSVHPYYDYDYDD

Sequence (102 aa):
MGGFVRDLKEEFRSVESVYVWHALCGYWGGVRPKVVGMPEAKVVTPKLSPGLKMTMEDLAVDKIVNNGVGLVPPNLVQDMYNRLHSHLEEAGIDGVKVDVIH